Protein AF-A0A6G2PT06-F1 (afdb_monomer_lite)

Secondary structure (DSSP, 8-state):
--------PPPPPPPPP-----PPPPPP------SS-HHHHHHHHHHHHHHHHHHHHHHHH--SHHHHHHHHHHHHHHHHHHHHHHHHHHHHHHHHHHHHHHHHHHHHHHHHHHHHHHHHHHHHHHT-

pLDDT: mean 77.67, std 9.95, range [53.25, 91.94]

Structure (mmCIF, N/CA/C/O backbone):
data_AF-A0A6G2PT06-F1
#
_entry.id   AF-A0A6G2PT06-F1
#
loop_
_atom_site.group_PDB
_atom_site.id
_atom_site.type_symbol
_atom_site.label_atom_id
_atom_site.label_alt_id
_atom_site.label_comp_id
_atom_site.label_asym_id
_atom_site.label_entity_id
_atom_site.label_seq_id
_atom_site.pdbx_PDB_ins_code
_atom_site.Cartn_x
_atom_site.Cartn_y
_atom_site.Cartn_z
_atom_site.occupancy
_atom_site.B_iso_or_equiv
_atom_site.auth_seq_id
_atom_site.auth_comp_id
_atom_site.auth_asym_id
_atom_site.auth_atom_id
_atom_site.pdbx_PDB_model_num
ATOM 1 N N . MET A 1 1 ? -35.942 10.783 60.008 1.00 63.81 1 MET A N 1
ATOM 2 C CA . MET A 1 1 ? -35.198 9.889 59.094 1.00 63.81 1 MET A CA 1
ATOM 3 C C . MET A 1 1 ? -36.110 8.717 58.766 1.00 63.81 1 MET A C 1
ATOM 5 O O . MET A 1 1 ? -36.396 7.935 59.658 1.00 63.81 1 MET A O 1
ATOM 9 N N . SER A 1 2 ? -36.652 8.672 57.550 1.00 80.81 2 SER A N 1
ATOM 10 C CA . SER A 1 2 ? -37.582 7.630 57.086 1.00 80.81 2 SER A CA 1
ATOM 11 C C . SER A 1 2 ? -36.820 6.661 56.187 1.00 80.81 2 SER A C 1
ATOM 13 O O . SER A 1 2 ? -36.132 7.116 55.275 1.00 80.81 2 SER A O 1
ATOM 15 N N . THR A 1 3 ? -36.922 5.355 56.428 1.00 87.56 3 THR A N 1
ATOM 16 C CA . THR A 1 3 ? -36.304 4.320 55.588 1.00 87.56 3 THR A CA 1
ATOM 17 C C . THR A 1 3 ? -37.373 3.581 54.789 1.00 87.56 3 THR A C 1
ATOM 19 O O . THR A 1 3 ? -38.458 3.296 55.289 1.00 87.56 3 THR A O 1
ATOM 22 N N . VAL A 1 4 ? -37.068 3.279 53.527 1.00 85.44 4 VAL A N 1
ATOM 23 C CA . VAL A 1 4 ? -37.933 2.494 52.637 1.00 85.44 4 VAL A CA 1
ATOM 24 C C . VAL A 1 4 ? -37.207 1.198 52.305 1.00 85.44 4 VAL A C 1
ATOM 26 O O . VAL A 1 4 ? -36.030 1.214 51.943 1.00 85.44 4 VAL A O 1
ATOM 29 N N . VAL A 1 5 ? -37.899 0.068 52.443 1.00 85.69 5 VAL A N 1
ATOM 30 C CA . VAL A 1 5 ? -37.344 -1.251 52.123 1.00 85.69 5 VAL A CA 1
ATOM 31 C C . VAL A 1 5 ? -37.330 -1.423 50.603 1.00 85.69 5 VAL A C 1
ATOM 33 O O . VAL A 1 5 ? -38.382 -1.504 49.974 1.00 85.69 5 VAL A O 1
ATOM 36 N N . ALA A 1 6 ? -36.137 -1.483 50.009 1.00 87.94 6 ALA A N 1
ATOM 37 C CA . ALA A 1 6 ? -35.951 -1.722 48.580 1.00 87.94 6 ALA A CA 1
ATOM 38 C C . ALA A 1 6 ? -35.506 -3.170 48.324 1.00 87.94 6 ALA A C 1
ATOM 40 O O . ALA A 1 6 ? -34.476 -3.616 48.833 1.00 87.94 6 ALA A O 1
ATOM 41 N N . LYS A 1 7 ? -36.263 -3.905 47.501 1.00 86.38 7 LYS A N 1
ATOM 42 C CA . LYS A 1 7 ? -35.870 -5.235 47.016 1.00 86.38 7 LYS A CA 1
ATOM 43 C C . LYS A 1 7 ? -34.943 -5.071 45.810 1.00 86.38 7 LYS A C 1
ATOM 45 O O . LYS A 1 7 ? -35.304 -4.418 44.835 1.00 86.38 7 LYS A O 1
ATOM 50 N N . ARG A 1 8 ? -33.744 -5.651 45.874 1.00 87.31 8 ARG A N 1
ATOM 51 C CA . ARG A 1 8 ? -32.730 -5.528 44.817 1.00 87.31 8 ARG A CA 1
ATOM 52 C C . ARG A 1 8 ? -32.982 -6.571 43.723 1.00 87.31 8 ARG A C 1
ATOM 54 O O . ARG A 1 8 ? -32.844 -7.764 43.977 1.00 87.31 8 ARG A O 1
ATOM 61 N N . SER A 1 9 ? -33.369 -6.124 42.532 1.00 87.50 9 SER A N 1
ATOM 62 C CA . SER A 1 9 ? -33.478 -6.989 41.349 1.00 87.50 9 SER A CA 1
ATOM 63 C C . SER A 1 9 ? -32.091 -7.366 40.801 1.00 87.50 9 SER A C 1
ATOM 65 O O . SER A 1 9 ? -31.121 -6.647 41.071 1.00 87.50 9 SER A O 1
ATOM 67 N N . PRO A 1 10 ? -31.975 -8.466 40.030 1.00 87.44 10 PRO A N 1
ATOM 68 C CA . PRO A 1 10 ? -30.742 -8.816 39.328 1.00 87.44 10 PRO A CA 1
ATOM 69 C C . PRO A 1 10 ? -30.262 -7.666 38.436 1.00 87.44 10 PRO A C 1
ATOM 71 O O . PRO A 1 10 ? -31.070 -6.959 37.832 1.00 87.44 10 PRO A O 1
ATOM 74 N N . ARG A 1 11 ? -28.943 -7.459 38.376 1.00 83.81 11 ARG A N 1
ATOM 75 C CA . ARG A 1 11 ? -28.333 -6.392 37.574 1.00 83.81 11 ARG A CA 1
ATOM 76 C C . ARG A 1 11 ? -28.409 -6.776 36.094 1.00 83.81 11 ARG A C 1
ATOM 78 O O . ARG A 1 11 ? -28.114 -7.917 35.758 1.00 83.81 11 ARG A O 1
ATOM 85 N N . ALA A 1 12 ? -28.805 -5.840 35.232 1.00 83.31 12 ALA A N 1
ATOM 86 C CA . ALA A 1 12 ? -28.786 -6.062 33.789 1.00 83.31 12 ALA A CA 1
ATOM 87 C C . ALA A 1 12 ? -27.345 -6.302 33.312 1.00 83.31 12 ALA A C 1
ATOM 89 O O . ALA A 1 12 ? -26.427 -5.597 33.748 1.00 83.31 12 ALA A O 1
ATOM 90 N N . GLU A 1 13 ? -27.154 -7.299 32.446 1.00 79.88 13 GLU A N 1
ATOM 91 C CA . GLU A 1 13 ? -25.843 -7.594 31.869 1.00 79.88 13 GLU A CA 1
ATOM 92 C C . GLU A 1 13 ? -25.386 -6.431 30.986 1.00 79.88 13 GLU A C 1
ATOM 94 O O . GLU A 1 13 ? -26.135 -5.940 30.140 1.00 79.88 13 GLU A O 1
ATOM 99 N N . GLY A 1 14 ? -24.166 -5.955 31.238 1.00 76.94 14 GLY A N 1
ATOM 100 C CA . GLY A 1 14 ? -23.554 -4.885 30.461 1.00 76.94 14 GLY A CA 1
ATOM 101 C C . GLY A 1 14 ? -22.976 -5.379 29.131 1.00 76.94 14 GLY A C 1
ATOM 102 O O . GLY A 1 14 ? -22.871 -6.586 28.904 1.00 76.94 14 GLY A O 1
ATOM 103 N N . PRO A 1 15 ? -22.569 -4.454 28.247 1.00 80.81 15 PRO A N 1
ATOM 104 C CA . PRO A 1 15 ? -21.892 -4.798 27.001 1.00 80.81 15 PRO A CA 1
ATOM 105 C C . PRO A 1 15 ? -20.609 -5.602 27.266 1.00 80.81 15 PRO A C 1
ATOM 107 O O . PRO A 1 15 ? -19.846 -5.275 28.175 1.00 80.81 15 PRO A O 1
ATOM 110 N N . GLN A 1 16 ? -20.350 -6.633 26.458 1.00 77.31 16 GLN A N 1
ATOM 111 C CA . GLN A 1 16 ? -19.128 -7.434 26.572 1.00 77.31 16 GLN A CA 1
ATOM 112 C C . GLN A 1 16 ? -17.903 -6.612 26.152 1.00 77.31 16 GLN A C 1
ATOM 114 O O . GLN A 1 16 ? -17.931 -5.911 25.136 1.00 77.31 16 GLN 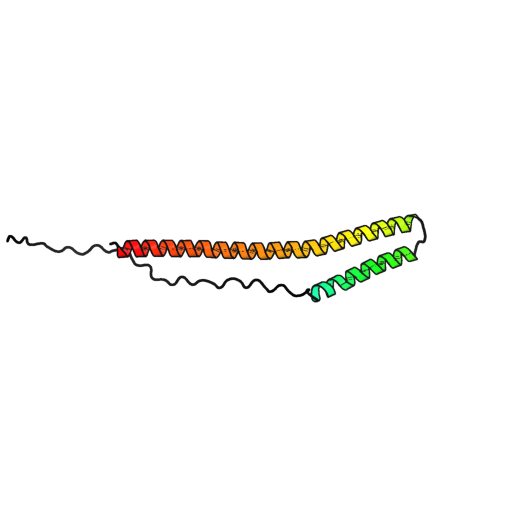A O 1
ATOM 119 N N . LEU A 1 17 ? -16.821 -6.706 26.929 1.00 75.00 17 LEU A N 1
ATOM 120 C CA . LEU A 1 17 ? -15.567 -6.031 26.617 1.00 75.00 17 LEU A CA 1
ATOM 121 C C . LEU A 1 17 ? -14.858 -6.795 25.486 1.00 75.00 17 LEU A C 1
ATOM 123 O O . LEU A 1 17 ? -14.672 -8.006 25.610 1.00 75.00 17 LEU A O 1
ATOM 127 N N . PRO A 1 18 ? -14.458 -6.139 24.382 1.00 74.06 18 PRO A N 1
ATOM 128 C CA . PRO A 1 18 ? -13.710 -6.823 23.340 1.00 74.06 18 PRO A CA 1
ATOM 129 C C . PRO A 1 18 ? -12.310 -7.160 23.863 1.00 74.06 18 PRO A C 1
ATOM 131 O O . PRO A 1 18 ? -11.479 -6.274 24.081 1.00 74.06 18 PRO A O 1
ATOM 134 N N . GLU A 1 19 ? -12.057 -8.451 24.052 1.00 65.75 19 GLU A N 1
ATOM 135 C CA . GLU A 1 19 ? -10.746 -9.003 24.378 1.00 65.75 19 GLU A CA 1
ATOM 136 C C . GLU A 1 19 ? -10.108 -9.546 23.095 1.00 65.75 19 GLU A C 1
ATOM 138 O O . GLU A 1 19 ? -10.598 -10.489 22.476 1.00 65.75 19 GLU A O 1
ATOM 143 N N . GLY A 1 20 ? -9.033 -8.906 22.639 1.00 68.88 20 GLY A N 1
ATOM 144 C CA . GLY A 1 20 ? -8.329 -9.320 21.430 1.00 68.88 20 GLY A CA 1
ATOM 145 C C . GLY A 1 20 ? -7.142 -8.419 21.124 1.00 68.88 20 GLY A C 1
ATOM 146 O O . GLY A 1 20 ? -7.237 -7.194 21.203 1.00 68.88 20 GLY A O 1
ATOM 147 N N . GLN A 1 21 ? -6.010 -9.024 20.769 1.00 69.06 21 GLN A N 1
ATOM 148 C CA . GLN A 1 21 ? -4.828 -8.288 20.331 1.00 69.06 21 GLN A CA 1
ATOM 149 C C . GLN A 1 21 ? -4.938 -8.013 18.829 1.00 69.06 21 GLN A C 1
ATOM 151 O O . GLN A 1 21 ? -5.150 -8.921 18.025 1.00 69.06 21 GLN A O 1
ATOM 156 N N . VAL A 1 22 ? -4.807 -6.747 18.429 1.00 68.50 22 VAL A N 1
ATOM 157 C CA . VAL A 1 22 ? -4.739 -6.387 17.009 1.00 68.50 22 VAL A CA 1
ATOM 158 C C . VAL A 1 22 ? -3.291 -6.533 16.558 1.00 68.50 22 VAL A C 1
ATOM 160 O O . VAL A 1 22 ? -2.520 -5.579 16.615 1.00 68.50 22 VAL A O 1
ATOM 163 N N . GLU A 1 23 ? -2.922 -7.725 16.096 1.00 73.56 23 GLU A N 1
ATOM 164 C CA . GLU A 1 23 ? -1.607 -7.939 15.492 1.00 73.56 23 GLU A CA 1
ATOM 165 C C . GLU A 1 23 ? -1.480 -7.109 14.208 1.00 73.56 23 GLU A C 1
ATOM 167 O O . GLU A 1 23 ? -2.353 -7.141 13.322 1.00 73.56 23 GLU A O 1
ATOM 172 N N . LEU A 1 24 ? -0.406 -6.323 14.133 1.00 75.31 24 LEU A N 1
ATOM 173 C CA . LEU A 1 24 ? -0.055 -5.529 12.967 1.00 75.31 24 LEU A CA 1
ATOM 174 C C . LEU A 1 24 ? 1.048 -6.264 12.211 1.00 75.31 24 LEU A C 1
ATOM 176 O O . LEU A 1 24 ? 2.074 -6.611 12.783 1.00 75.31 24 LEU A O 1
ATOM 180 N N . ALA A 1 25 ? 0.820 -6.487 10.919 1.00 74.75 25 ALA A N 1
ATOM 181 C CA . ALA A 1 25 ? 1.836 -7.094 10.075 1.00 74.75 25 ALA A CA 1
ATOM 182 C C . ALA A 1 25 ? 2.895 -6.034 9.773 1.00 74.75 25 ALA A C 1
ATOM 184 O O . ALA A 1 25 ? 2.542 -4.873 9.532 1.00 74.75 25 ALA A O 1
ATOM 185 N N . GLU A 1 26 ? 4.164 -6.431 9.786 1.00 71.81 26 GLU A N 1
ATOM 186 C CA . GLU A 1 26 ? 5.260 -5.537 9.434 1.00 71.81 26 GLU A CA 1
ATOM 187 C C . GLU A 1 26 ? 5.078 -4.996 8.007 1.00 71.81 26 GLU A C 1
ATOM 189 O O . GLU A 1 26 ? 4.564 -5.699 7.125 1.00 71.81 26 GLU A O 1
ATOM 194 N N . PRO A 1 27 ? 5.453 -3.729 7.762 1.00 71.56 27 PRO A N 1
ATOM 195 C CA . PRO A 1 27 ? 5.397 -3.167 6.427 1.00 71.56 27 PRO A CA 1
ATOM 196 C C . PRO A 1 27 ? 6.252 -4.009 5.476 1.00 71.56 27 PRO A C 1
ATOM 198 O O . PRO A 1 27 ? 7.374 -4.370 5.832 1.00 71.56 27 PRO A O 1
ATOM 201 N N . PRO A 1 28 ? 5.767 -4.297 4.256 1.00 65.88 28 PRO A N 1
ATOM 202 C CA . PRO A 1 28 ? 6.583 -4.972 3.264 1.00 65.88 28 PRO A CA 1
ATOM 203 C C . PRO A 1 28 ? 7.845 -4.140 3.032 1.00 65.88 28 PRO A C 1
ATOM 205 O O . PRO A 1 28 ? 7.766 -2.953 2.693 1.00 65.88 28 PRO A O 1
ATOM 208 N N . VAL A 1 29 ? 9.006 -4.758 3.251 1.00 63.12 29 VAL A N 1
ATOM 209 C CA . VAL A 1 29 ? 10.298 -4.135 2.981 1.00 63.12 29 VAL A CA 1
ATOM 210 C C . VAL A 1 29 ? 10.338 -3.887 1.480 1.00 63.12 29 VAL A C 1
ATOM 212 O O . VAL A 1 29 ? 10.376 -4.826 0.685 1.00 63.12 29 VAL A O 1
ATOM 215 N N . LEU A 1 30 ? 10.245 -2.619 1.074 1.00 58.31 30 LEU A N 1
ATOM 216 C CA . LEU A 1 30 ? 10.461 -2.240 -0.317 1.00 58.31 30 LEU A CA 1
ATOM 217 C C . LEU A 1 30 ? 11.868 -2.723 -0.656 1.00 58.31 30 LEU A C 1
ATOM 219 O O . LEU A 1 30 ? 12.823 -2.195 -0.089 1.00 58.31 30 LEU A O 1
ATOM 223 N N . GLY A 1 31 ? 11.979 -3.745 -1.512 1.00 55.97 31 GLY A N 1
ATOM 224 C CA . GLY A 1 31 ? 13.275 -4.284 -1.908 1.00 55.97 31 GLY A CA 1
ATOM 225 C C . GLY A 1 31 ? 14.201 -3.130 -2.273 1.00 55.97 31 GLY A C 1
ATOM 226 O O . GLY A 1 31 ? 13.793 -2.243 -3.038 1.00 55.97 31 GLY A O 1
ATOM 227 N N . GLU A 1 32 ? 15.391 -3.108 -1.663 1.00 55.47 32 GLU A N 1
ATOM 228 C CA . GLU A 1 32 ? 16.402 -2.078 -1.893 1.00 55.47 32 GLU A CA 1
ATOM 229 C C . GLU A 1 32 ? 16.530 -1.808 -3.395 1.00 55.47 32 GLU A C 1
ATOM 231 O O . GLU A 1 32 ? 16.306 -2.712 -4.216 1.00 55.47 32 GLU A O 1
ATOM 236 N N . PRO A 1 33 ? 16.826 -0.561 -3.805 1.00 54.66 33 PRO A N 1
ATOM 237 C CA . PRO A 1 33 ? 17.073 -0.281 -5.204 1.00 54.66 33 PRO A CA 1
ATOM 238 C C . PRO A 1 33 ? 18.225 -1.179 -5.649 1.00 54.66 33 PRO A C 1
ATOM 240 O O . PRO A 1 33 ? 19.371 -0.872 -5.353 1.00 54.66 33 PRO A O 1
ATOM 243 N N . ALA A 1 34 ? 17.896 -2.302 -6.307 1.00 53.25 34 ALA A N 1
ATOM 244 C CA . ALA A 1 34 ? 18.886 -3.185 -6.899 1.00 53.25 34 ALA A CA 1
ATOM 245 C C . ALA A 1 34 ? 19.865 -2.303 -7.671 1.00 53.25 34 ALA A C 1
ATOM 247 O O . ALA A 1 34 ? 19.479 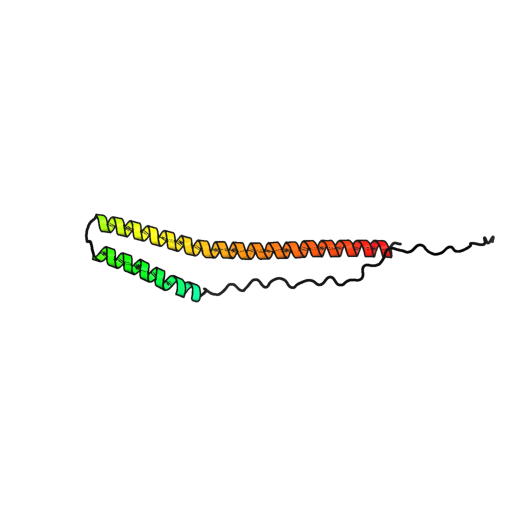-1.644 -8.647 1.00 53.25 34 ALA A O 1
ATOM 248 N N . SER A 1 35 ? 21.083 -2.216 -7.136 1.00 54.56 35 SER A N 1
ATOM 249 C CA . SER A 1 35 ? 22.233 -1.627 -7.795 1.00 54.56 35 SER A CA 1
ATOM 250 C C . SER A 1 35 ? 22.281 -2.231 -9.188 1.00 54.56 35 SER A C 1
ATOM 252 O O . SER A 1 35 ? 22.038 -3.428 -9.323 1.00 54.56 35 SER A O 1
ATOM 254 N N . ALA A 1 36 ? 22.460 -1.368 -10.197 1.00 57.59 36 ALA A N 1
ATOM 255 C CA . ALA A 1 36 ? 22.414 -1.670 -11.629 1.00 57.59 36 ALA A CA 1
ATOM 256 C C . ALA A 1 36 ? 22.451 -3.178 -11.911 1.00 57.59 36 ALA A C 1
ATOM 258 O O . ALA A 1 36 ? 23.503 -3.802 -11.800 1.00 57.59 36 ALA A O 1
ATOM 259 N N . ASP A 1 37 ? 21.268 -3.743 -12.164 1.00 63.72 37 ASP A N 1
ATOM 260 C CA . ASP A 1 37 ? 21.017 -5.180 -12.155 1.00 63.72 37 ASP A CA 1
ATOM 261 C C . ASP A 1 37 ? 21.915 -5.831 -13.217 1.00 63.72 37 ASP A C 1
ATOM 263 O O . ASP A 1 37 ? 21.611 -5.795 -14.412 1.00 63.72 37 ASP A O 1
ATOM 267 N N . PHE A 1 38 ? 23.087 -6.325 -12.804 1.00 62.25 38 PHE A N 1
ATOM 268 C CA . PHE A 1 38 ? 24.153 -6.786 -13.705 1.00 62.25 38 PHE A CA 1
ATOM 26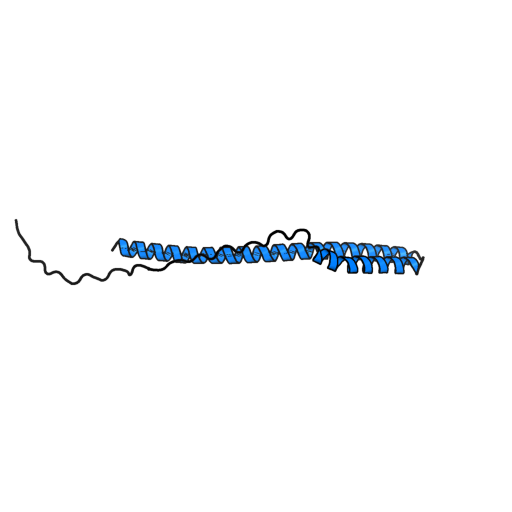9 C C . PHE A 1 38 ? 23.633 -7.905 -14.619 1.00 62.25 38 PHE A C 1
ATOM 271 O O . PHE A 1 38 ? 24.043 -8.012 -15.773 1.00 62.25 38 PHE A O 1
ATOM 278 N N . GLY A 1 39 ? 22.651 -8.678 -14.134 1.00 66.50 39 GLY A N 1
ATOM 279 C CA . GLY A 1 39 ? 21.917 -9.680 -14.904 1.00 66.50 39 GLY A CA 1
ATOM 280 C C . GLY A 1 39 ? 21.071 -9.087 -16.035 1.00 66.50 39 GLY A C 1
ATOM 281 O O . GLY A 1 39 ? 21.031 -9.648 -17.127 1.00 66.50 39 GLY A O 1
ATOM 282 N N . SER A 1 40 ? 20.462 -7.916 -15.831 1.00 66.06 40 SER A N 1
ATOM 283 C CA . SER A 1 40 ? 19.777 -7.196 -16.911 1.00 66.06 40 SER A CA 1
ATOM 284 C C . SER A 1 40 ? 20.771 -6.693 -17.963 1.00 66.06 40 SER A C 1
ATOM 286 O O . SER A 1 40 ? 20.524 -6.857 -19.156 1.00 66.06 40 SER A O 1
ATOM 288 N N . ALA A 1 41 ? 21.941 -6.191 -17.551 1.00 68.31 41 ALA A N 1
ATOM 289 C CA . ALA A 1 41 ? 23.003 -5.796 -18.478 1.00 68.31 41 ALA A CA 1
ATOM 290 C C . ALA A 1 41 ? 23.518 -6.992 -19.300 1.00 68.31 41 ALA A C 1
ATOM 292 O O . ALA A 1 41 ? 23.664 -6.879 -20.515 1.00 68.31 41 ALA A O 1
ATOM 293 N N . LEU A 1 42 ? 23.707 -8.153 -18.665 1.00 74.81 42 LEU A N 1
ATOM 294 C CA . LEU A 1 42 ? 24.079 -9.418 -19.312 1.00 74.81 42 LEU A CA 1
ATOM 295 C C . LEU A 1 42 ? 23.011 -9.950 -20.276 1.00 74.81 42 LEU A C 1
ATOM 297 O O . LEU A 1 42 ? 23.362 -10.561 -21.279 1.00 74.81 42 LEU A O 1
ATOM 301 N N . MET A 1 43 ? 21.725 -9.709 -20.010 1.00 70.38 43 MET A N 1
ATOM 302 C CA . MET A 1 43 ? 20.635 -10.108 -20.907 1.00 70.38 43 MET A CA 1
ATOM 303 C C . MET A 1 43 ? 20.524 -9.188 -22.132 1.00 70.38 43 MET A C 1
ATOM 305 O O . MET A 1 43 ? 20.215 -9.652 -23.229 1.00 70.38 43 MET A O 1
ATOM 309 N N . TYR A 1 44 ? 20.801 -7.891 -21.968 1.00 69.62 44 TYR A N 1
ATOM 310 C CA . TYR A 1 44 ? 20.762 -6.922 -23.068 1.00 69.62 44 TYR A CA 1
ATOM 311 C C . TYR A 1 44 ? 22.054 -6.890 -23.902 1.00 69.62 44 TYR A C 1
ATOM 313 O O . TYR A 1 44 ? 21.993 -6.526 -25.078 1.00 69.62 44 TYR A O 1
ATOM 321 N N . LEU A 1 45 ? 23.203 -7.313 -23.353 1.00 80.12 45 LEU A N 1
ATOM 322 C CA . LEU A 1 45 ? 24.500 -7.311 -24.050 1.00 80.12 45 LEU A CA 1
ATOM 323 C C . LEU A 1 45 ? 24.468 -8.073 -25.393 1.00 80.12 45 LEU A C 1
ATOM 325 O O . LEU A 1 45 ? 24.862 -7.495 -26.405 1.00 80.12 45 LEU A O 1
ATOM 329 N N . PRO A 1 46 ? 23.964 -9.324 -25.468 1.00 74.62 46 PRO A N 1
ATOM 330 C CA . PRO A 1 46 ? 23.938 -10.091 -26.711 1.00 74.62 46 PRO A CA 1
ATOM 331 C C . PRO A 1 46 ? 22.962 -9.513 -27.738 1.00 74.62 46 PRO A C 1
ATOM 333 O O . PRO A 1 46 ? 23.235 -9.572 -28.932 1.00 74.62 46 PRO A O 1
ATOM 336 N N . MET A 1 47 ? 21.848 -8.917 -27.296 1.00 77.81 47 MET A N 1
ATOM 337 C CA . MET A 1 47 ? 20.910 -8.240 -28.198 1.00 77.81 47 MET A CA 1
ATOM 338 C C . MET A 1 47 ? 21.511 -6.955 -28.781 1.00 77.81 47 MET A C 1
ATOM 340 O O . MET A 1 47 ? 21.366 -6.690 -29.976 1.00 77.81 47 MET A O 1
ATOM 344 N N . ALA A 1 48 ? 22.237 -6.183 -27.970 1.00 72.81 48 ALA A N 1
ATOM 345 C CA . ALA A 1 48 ? 22.956 -5.002 -28.438 1.00 72.81 48 ALA A CA 1
ATOM 346 C C . ALA A 1 48 ? 24.079 -5.382 -29.421 1.00 72.81 48 ALA A C 1
ATOM 348 O O . ALA A 1 48 ? 24.203 -4.778 -30.484 1.00 72.81 48 ALA A O 1
ATOM 349 N N . LEU A 1 49 ? 24.840 -6.439 -29.121 1.00 79.19 49 LEU A N 1
ATOM 350 C CA . LEU A 1 49 ? 25.898 -6.947 -29.998 1.00 79.19 49 LEU A CA 1
ATOM 351 C C . LEU A 1 49 ? 25.345 -7.552 -31.297 1.00 79.19 49 LEU A C 1
ATOM 353 O O . LEU A 1 49 ? 25.862 -7.260 -32.371 1.00 79.19 49 LEU A O 1
ATOM 357 N N . GLY A 1 50 ? 24.278 -8.352 -31.223 1.00 76.56 50 GLY A N 1
ATOM 358 C CA . GLY A 1 50 ? 23.646 -8.980 -32.386 1.00 76.56 50 GLY A CA 1
ATOM 359 C C . GLY A 1 50 ? 23.003 -7.967 -33.332 1.00 76.56 50 GLY A C 1
ATOM 360 O O . GLY A 1 50 ? 23.148 -8.077 -34.548 1.00 76.56 50 GLY A O 1
ATOM 361 N N . SER A 1 51 ? 22.358 -6.935 -32.785 1.00 69.06 51 SER A N 1
ATOM 362 C CA . SER A 1 51 ? 21.765 -5.856 -33.581 1.00 69.06 51 SER A CA 1
ATOM 363 C C . SER A 1 51 ? 22.835 -4.950 -34.219 1.00 69.06 51 SER A C 1
ATOM 365 O O . SER A 1 51 ? 22.742 -4.627 -35.406 1.00 69.06 51 SER A O 1
ATOM 367 N N . GLY A 1 52 ? 23.930 -4.657 -33.503 1.00 72.88 52 GLY A N 1
ATOM 368 C CA . GLY A 1 52 ? 25.106 -3.977 -34.058 1.00 72.88 52 GLY A CA 1
ATOM 369 C C . GLY A 1 52 ? 25.810 -4.773 -35.166 1.00 72.88 52 GLY A C 1
ATOM 370 O O . GLY A 1 52 ? 26.158 -4.213 -36.208 1.00 72.88 52 GLY A O 1
ATOM 371 N N . ALA A 1 53 ? 25.964 -6.089 -34.990 1.00 72.25 53 ALA A N 1
ATOM 372 C CA . ALA A 1 53 ? 26.567 -6.975 -35.986 1.00 72.25 53 ALA A CA 1
ATOM 373 C C . ALA A 1 53 ? 25.739 -7.054 -37.280 1.00 72.25 53 ALA A C 1
ATOM 375 O O . ALA A 1 53 ? 26.304 -7.074 -38.374 1.00 72.25 53 ALA A O 1
ATOM 376 N N . MET A 1 54 ? 24.405 -7.034 -37.176 1.00 71.00 54 MET A N 1
ATOM 377 C CA . MET A 1 54 ? 23.517 -7.044 -38.341 1.00 71.00 54 MET A CA 1
ATOM 378 C C . MET A 1 54 ? 23.635 -5.763 -39.173 1.00 71.00 54 MET A C 1
ATOM 380 O O . MET A 1 54 ? 23.667 -5.840 -40.400 1.00 71.00 54 MET A O 1
ATOM 384 N N . VAL A 1 55 ? 23.784 -4.600 -38.530 1.00 68.75 55 VAL A N 1
ATOM 385 C CA . VAL A 1 55 ? 24.032 -3.326 -39.230 1.00 68.75 55 VAL A CA 1
ATOM 386 C C . VAL A 1 55 ? 25.392 -3.310 -39.921 1.00 68.75 55 VAL A C 1
ATOM 388 O O . VAL A 1 55 ? 25.481 -2.886 -41.074 1.00 68.75 55 VAL A O 1
ATOM 391 N N . LEU A 1 56 ? 26.437 -3.819 -39.264 1.00 71.06 56 LEU A N 1
ATOM 392 C CA . LEU A 1 56 ? 27.766 -3.966 -39.866 1.00 71.06 56 LEU A CA 1
ATOM 393 C C . LEU A 1 56 ? 27.743 -4.902 -41.083 1.00 71.06 56 LEU A C 1
ATOM 395 O O . LEU A 1 56 ? 28.292 -4.555 -42.129 1.00 71.06 56 LEU A O 1
ATOM 399 N N . MET A 1 57 ? 27.051 -6.041 -40.990 1.00 71.50 57 MET A N 1
ATOM 400 C CA . MET A 1 57 ? 26.893 -6.969 -42.115 1.00 71.50 57 MET A CA 1
ATOM 401 C C . MET A 1 57 ? 26.119 -6.358 -43.289 1.00 71.50 57 MET A C 1
ATOM 403 O O . MET A 1 57 ? 26.518 -6.542 -44.439 1.00 71.50 57 MET A O 1
ATOM 407 N N . PHE A 1 58 ? 25.034 -5.625 -43.023 1.00 63.09 58 PHE A N 1
ATOM 408 C CA . PHE A 1 58 ? 24.226 -5.004 -44.079 1.00 63.09 58 PHE A CA 1
ATOM 409 C C . PHE A 1 58 ? 24.948 -3.832 -44.756 1.00 63.09 58 PHE A C 1
ATOM 411 O O . PHE A 1 58 ? 24.838 -3.661 -45.968 1.00 63.09 58 PHE A O 1
ATOM 418 N N . SER A 1 59 ? 25.734 -3.072 -43.989 1.00 62.09 59 SER A N 1
ATOM 419 C CA . SER A 1 59 ? 26.589 -1.989 -44.487 1.00 62.09 59 SER A CA 1
ATOM 420 C C . SER A 1 59 ? 27.719 -2.509 -45.385 1.00 62.09 59 SER A C 1
ATOM 422 O O . SER A 1 59 ? 28.029 -1.916 -46.414 1.00 62.09 59 SER A O 1
ATOM 424 N N . MET A 1 60 ? 28.303 -3.664 -45.044 1.00 62.44 60 MET A N 1
ATOM 425 C CA . MET A 1 60 ? 29.434 -4.240 -45.778 1.00 62.44 60 MET A CA 1
ATOM 426 C C . MET A 1 60 ? 29.020 -5.004 -47.052 1.00 62.44 60 MET A C 1
ATOM 428 O O . MET A 1 60 ? 29.850 -5.223 -47.931 1.00 62.44 60 MET A O 1
ATOM 432 N N . ARG A 1 61 ? 27.749 -5.415 -47.182 1.00 60.44 61 ARG A N 1
ATOM 433 C CA . ARG A 1 61 ? 27.268 -6.238 -48.310 1.00 60.44 61 ARG A CA 1
ATOM 434 C C . ARG A 1 61 ? 26.740 -5.437 -49.508 1.00 60.44 61 ARG A C 1
ATOM 436 O O . ARG A 1 61 ? 26.675 -5.998 -50.599 1.00 60.44 61 ARG A O 1
ATOM 443 N N . SER A 1 62 ? 26.368 -4.167 -49.346 1.00 59.41 62 SER A N 1
ATOM 444 C CA . SER A 1 62 ? 25.786 -3.368 -50.435 1.00 59.41 62 SER A CA 1
ATOM 445 C C . SER A 1 62 ? 26.174 -1.890 -50.317 1.00 59.41 62 SER A C 1
ATOM 447 O O . SER A 1 62 ? 25.633 -1.149 -49.508 1.00 59.41 62 SER A O 1
ATOM 449 N N . ALA A 1 63 ? 27.117 -1.432 -51.139 1.00 60.28 63 ALA A N 1
ATOM 450 C CA . ALA A 1 63 ? 27.588 -0.043 -51.156 1.00 60.28 63 ALA A CA 1
ATOM 451 C C . ALA A 1 63 ? 26.739 0.842 -52.098 1.00 60.28 63 ALA A C 1
ATOM 453 O O . ALA A 1 63 ? 27.255 1.432 -53.044 1.00 60.28 63 ALA A O 1
ATOM 454 N N . GLY A 1 64 ? 25.419 0.893 -51.881 1.00 70.25 64 GLY A N 1
ATOM 455 C CA . GLY A 1 64 ? 24.483 1.700 -52.680 1.00 70.25 64 GLY A CA 1
ATOM 456 C C . GLY A 1 64 ? 23.834 2.845 -51.883 1.00 70.25 64 GLY A C 1
ATOM 457 O O . GLY A 1 6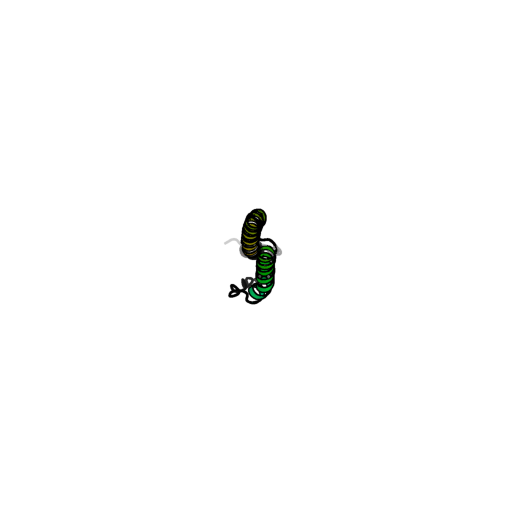4 ? 23.656 2.703 -50.671 1.00 70.25 64 GLY A O 1
ATOM 458 N N . PRO A 1 65 ? 23.391 3.950 -52.523 1.00 73.50 65 PRO A N 1
ATOM 459 C CA . PRO A 1 65 ? 22.663 5.047 -51.860 1.00 73.50 65 PRO A CA 1
ATOM 460 C C . PRO A 1 65 ? 21.436 4.568 -51.066 1.00 73.50 65 PRO A C 1
ATOM 462 O O . PRO A 1 65 ? 21.137 5.065 -49.981 1.00 73.50 65 PRO A O 1
ATOM 465 N N . THR A 1 66 ? 20.767 3.531 -51.570 1.00 74.38 66 THR A N 1
ATOM 466 C CA . THR A 1 66 ? 19.644 2.851 -50.912 1.00 74.38 66 THR A CA 1
ATOM 467 C C . THR A 1 66 ? 20.052 2.142 -49.620 1.00 74.38 66 THR A C 1
ATOM 469 O O . THR A 1 66 ? 19.272 2.093 -48.672 1.00 74.38 66 THR A O 1
ATOM 472 N N . THR A 1 67 ? 21.283 1.632 -49.534 1.00 74.62 67 THR A N 1
ATOM 473 C CA . THR A 1 67 ? 21.782 0.937 -48.338 1.00 74.62 67 THR A CA 1
ATOM 474 C C . THR A 1 67 ? 22.120 1.911 -47.214 1.00 74.62 67 THR A C 1
ATOM 476 O O . THR A 1 67 ? 21.846 1.602 -46.058 1.00 74.62 67 THR A O 1
ATOM 479 N N . TYR A 1 68 ? 22.607 3.116 -47.529 1.00 78.19 68 TYR A N 1
ATOM 480 C CA . TYR A 1 68 ? 22.792 4.185 -46.537 1.00 78.19 68 TYR A CA 1
ATOM 481 C C . TYR A 1 68 ? 21.467 4.662 -45.931 1.00 78.19 68 TYR A C 1
ATOM 483 O O . TYR A 1 68 ? 21.367 4.899 -44.730 1.00 78.19 68 TYR A O 1
ATOM 491 N N . MET A 1 69 ? 20.423 4.761 -46.752 1.00 81.69 69 MET A N 1
ATOM 492 C CA . MET A 1 69 ? 19.093 5.156 -46.291 1.00 81.69 69 MET A CA 1
ATOM 493 C C . MET A 1 69 ? 18.458 4.066 -45.411 1.00 81.69 69 MET A C 1
ATOM 495 O O . MET A 1 69 ? 17.874 4.358 -44.366 1.00 81.69 69 MET A O 1
ATOM 499 N N . MET A 1 70 ? 18.640 2.794 -45.784 1.00 77.75 70 MET A N 1
ATOM 500 C CA . MET A 1 70 ? 18.124 1.653 -45.028 1.00 77.75 70 MET A CA 1
ATOM 501 C C . MET A 1 70 ? 18.885 1.420 -43.714 1.00 77.75 70 MET A C 1
ATOM 503 O O . MET A 1 70 ? 18.264 1.114 -42.698 1.00 77.75 70 MET A O 1
ATOM 507 N N . SER A 1 71 ? 20.207 1.627 -43.696 1.00 74.50 71 SER A N 1
ATOM 508 C CA . SER A 1 71 ? 21.015 1.553 -42.473 1.00 74.50 71 SER A CA 1
ATOM 509 C C . SER A 1 71 ? 20.724 2.714 -41.519 1.00 74.50 71 SER A C 1
ATOM 511 O O . SER A 1 71 ? 20.641 2.493 -40.312 1.00 74.50 71 SER A O 1
ATOM 513 N N . GLY A 1 72 ? 20.456 3.917 -42.043 1.00 83.06 72 GLY A N 1
ATOM 514 C CA . GLY A 1 72 ? 19.968 5.052 -41.257 1.00 83.06 72 GLY A CA 1
ATOM 515 C C . GLY A 1 72 ? 18.621 4.762 -40.588 1.00 83.06 72 GLY A C 1
ATOM 516 O O . GLY A 1 72 ? 18.474 4.949 -39.380 1.00 83.06 72 GLY A O 1
ATOM 517 N N . MET A 1 73 ? 17.655 4.224 -41.341 1.00 85.62 73 MET A N 1
ATOM 518 C CA . MET A 1 73 ? 16.339 3.860 -40.802 1.00 85.62 73 MET A CA 1
ATOM 519 C C . MET A 1 73 ? 16.428 2.727 -39.769 1.00 85.62 73 MET A C 1
ATOM 521 O O . MET A 1 73 ? 15.796 2.806 -38.715 1.00 85.62 73 MET A O 1
ATOM 525 N N . MET A 1 74 ? 17.256 1.709 -40.027 1.00 81.75 74 MET A N 1
ATOM 526 C CA . MET A 1 74 ? 17.523 0.626 -39.075 1.00 81.75 74 MET A CA 1
ATOM 527 C C . MET A 1 74 ? 18.171 1.158 -37.788 1.00 81.75 74 MET A C 1
ATOM 529 O O . MET A 1 74 ? 17.750 0.790 -36.694 1.00 81.75 74 MET A O 1
ATOM 533 N N . GLY A 1 75 ? 19.147 2.065 -37.894 1.00 82.69 75 GLY A N 1
ATOM 534 C CA . GLY A 1 75 ? 19.788 2.698 -36.740 1.00 82.69 75 GLY A CA 1
ATOM 535 C C . GLY A 1 75 ? 18.790 3.458 -35.864 1.00 82.69 75 GLY A C 1
ATOM 536 O O . GLY A 1 75 ? 18.755 3.258 -34.650 1.00 82.69 75 GLY A O 1
ATOM 537 N N . VAL A 1 76 ? 17.915 4.260 -36.478 1.00 88.19 76 VAL A N 1
ATOM 538 C CA . VAL A 1 76 ? 16.843 4.974 -35.763 1.00 88.19 76 VAL A CA 1
ATOM 539 C C . VAL A 1 76 ? 15.870 3.993 -35.099 1.00 88.19 76 VAL A C 1
ATOM 541 O O . VAL A 1 76 ? 15.522 4.172 -33.930 1.00 88.19 76 VAL A O 1
ATOM 544 N N . ALA A 1 77 ? 15.473 2.924 -35.796 1.00 83.75 77 ALA A N 1
ATOM 545 C CA . ALA A 1 77 ? 14.582 1.902 -35.252 1.00 83.75 77 ALA A CA 1
ATOM 546 C C . ALA A 1 77 ? 15.196 1.198 -34.029 1.00 83.75 77 ALA A C 1
ATOM 548 O O . ALA A 1 77 ? 14.542 1.097 -32.989 1.00 83.75 77 ALA A O 1
ATOM 549 N N . MET A 1 78 ? 16.467 0.795 -34.096 1.00 80.88 78 MET A N 1
ATOM 550 C CA . MET A 1 78 ? 17.160 0.160 -32.971 1.00 80.88 78 MET A CA 1
ATOM 551 C C . MET A 1 78 ? 17.295 1.094 -31.765 1.00 80.88 78 MET A C 1
ATOM 553 O O . MET A 1 78 ? 17.038 0.675 -30.633 1.00 80.88 78 MET A O 1
ATOM 557 N N . VAL A 1 79 ? 17.634 2.369 -31.987 1.00 85.75 79 VAL A N 1
ATOM 558 C CA . VAL A 1 79 ? 17.708 3.373 -30.913 1.00 85.75 79 VAL A CA 1
ATOM 559 C C . VAL A 1 79 ? 16.335 3.560 -30.265 1.00 85.75 79 VAL A C 1
ATOM 561 O O . VAL A 1 79 ? 16.220 3.513 -29.039 1.00 85.75 79 VAL A O 1
ATOM 564 N N . SER A 1 80 ? 15.277 3.684 -31.073 1.00 85.50 80 SER A N 1
ATOM 565 C CA . SER A 1 80 ? 13.906 3.837 -30.574 1.00 85.50 80 SER A CA 1
ATOM 566 C C . SER A 1 80 ? 13.443 2.630 -29.746 1.00 85.50 80 SER A C 1
ATOM 568 O O . SER A 1 80 ? 12.859 2.794 -28.670 1.00 85.50 80 SER A O 1
ATOM 570 N N . MET A 1 81 ? 13.768 1.412 -30.187 1.00 83.81 81 MET A N 1
ATOM 571 C CA . MET A 1 81 ? 13.420 0.174 -29.493 1.00 83.81 81 MET A CA 1
ATOM 572 C C . MET A 1 81 ? 14.187 0.038 -28.175 1.00 83.81 81 MET A C 1
ATOM 574 O O . MET A 1 81 ? 13.588 -0.303 -27.155 1.00 83.81 81 MET A O 1
ATOM 578 N N . THR A 1 82 ? 15.478 0.382 -28.170 1.00 80.25 82 THR A N 1
ATOM 579 C CA . THR A 1 82 ? 16.331 0.343 -26.971 1.00 80.25 82 THR A CA 1
ATOM 580 C C . THR A 1 82 ? 15.830 1.321 -25.906 1.00 80.25 82 THR A C 1
ATOM 582 O O . THR A 1 82 ? 15.627 0.937 -24.753 1.00 80.25 82 THR A O 1
ATOM 585 N N . LEU A 1 83 ? 15.526 2.564 -26.296 1.00 81.88 83 LEU A N 1
ATOM 586 C CA . LEU A 1 83 ? 14.922 3.564 -25.405 1.00 81.88 83 LEU A CA 1
ATOM 587 C C . LEU A 1 83 ? 13.576 3.085 -24.841 1.00 81.88 83 LEU A C 1
ATOM 589 O O . LEU A 1 83 ? 13.305 3.235 -23.647 1.00 81.88 83 LEU A O 1
ATOM 593 N N . THR A 1 84 ? 12.746 2.464 -25.682 1.00 82.50 84 THR A N 1
ATOM 594 C CA . THR A 1 84 ? 11.426 1.959 -25.281 1.00 82.50 84 THR A CA 1
ATOM 595 C C . THR A 1 84 ? 11.531 0.795 -24.293 1.00 82.50 84 THR A C 1
ATOM 597 O O . THR A 1 84 ? 10.796 0.767 -23.304 1.00 82.50 84 THR A O 1
ATOM 600 N N . GLN A 1 85 ? 12.452 -0.150 -24.505 1.00 75.06 85 GLN A N 1
ATOM 601 C CA . GLN A 1 85 ? 12.655 -1.284 -23.596 1.00 75.06 85 GLN A CA 1
ATOM 602 C C . GLN A 1 85 ? 13.161 -0.838 -22.218 1.00 75.06 85 GLN A C 1
ATOM 604 O O . GLN A 1 85 ? 12.610 -1.264 -21.198 1.00 75.06 85 GLN A O 1
ATOM 609 N N . ILE A 1 86 ? 14.130 0.084 -22.174 1.00 76.31 86 ILE A N 1
ATOM 610 C CA . ILE A 1 86 ? 14.644 0.653 -20.917 1.00 76.31 86 ILE A CA 1
ATOM 611 C C . ILE A 1 86 ? 13.529 1.409 -20.175 1.00 76.31 86 ILE A C 1
ATOM 613 O O . ILE A 1 86 ? 13.327 1.222 -18.970 1.00 76.31 86 ILE A O 1
ATOM 617 N N . GLY A 1 87 ? 12.749 2.223 -20.895 1.00 77.69 87 GLY A N 1
ATOM 618 C CA . GLY A 1 87 ? 11.622 2.961 -20.323 1.00 77.69 87 GLY A CA 1
ATOM 619 C C . GLY A 1 87 ? 10.524 2.048 -19.765 1.00 77.69 87 GLY A C 1
ATOM 620 O O . GLY A 1 87 ? 9.975 2.312 -18.689 1.00 77.69 87 GLY A O 1
ATOM 621 N N . ARG A 1 88 ? 10.230 0.939 -20.454 1.00 79.75 88 ARG A N 1
ATOM 622 C CA . ARG A 1 88 ? 9.199 -0.025 -20.050 1.00 79.75 88 ARG A CA 1
ATOM 623 C C . ARG A 1 88 ? 9.553 -0.747 -18.751 1.00 79.75 88 ARG A C 1
ATOM 625 O O . ARG A 1 88 ? 8.702 -0.814 -17.863 1.00 79.75 88 ARG A O 1
ATOM 632 N N . ALA A 1 89 ? 10.795 -1.205 -18.594 1.00 71.62 89 ALA A N 1
ATOM 633 C CA . ALA A 1 89 ? 11.252 -1.860 -17.364 1.00 71.62 89 ALA A CA 1
ATOM 634 C C . ALA A 1 89 ? 11.118 -0.934 -16.138 1.00 71.62 89 ALA A C 1
ATOM 636 O O . ALA A 1 89 ? 10.600 -1.328 -15.087 1.00 71.62 89 ALA A O 1
ATOM 637 N N . GLY A 1 90 ? 11.491 0.342 -16.290 1.00 75.38 90 GLY A N 1
ATOM 638 C CA . GLY A 1 90 ? 11.311 1.352 -15.246 1.00 75.38 90 GLY A CA 1
ATOM 639 C C . GLY A 1 90 ? 9.837 1.625 -14.917 1.00 75.38 90 GLY A C 1
ATOM 640 O O . GLY A 1 90 ? 9.475 1.777 -13.746 1.00 75.38 90 GLY A O 1
ATOM 641 N N . ALA A 1 91 ? 8.967 1.667 -15.929 1.00 78.38 91 ALA A N 1
ATOM 642 C CA . ALA A 1 91 ? 7.535 1.890 -15.749 1.00 78.38 91 ALA A CA 1
ATOM 643 C C . ALA A 1 91 ? 6.838 0.713 -15.045 1.00 78.38 91 ALA A C 1
ATOM 645 O O . ALA A 1 91 ? 6.045 0.938 -14.127 1.00 78.38 91 ALA A O 1
ATOM 646 N N . GLU A 1 92 ? 7.148 -0.528 -15.424 1.00 78.44 92 GLU A N 1
ATOM 647 C CA . GLU A 1 92 ? 6.615 -1.731 -14.775 1.00 78.44 92 GLU A CA 1
ATOM 648 C C . GLU A 1 92 ? 7.060 -1.818 -13.309 1.00 78.44 92 GLU A C 1
ATOM 650 O O . GLU A 1 92 ? 6.225 -2.055 -12.433 1.00 78.44 92 GLU A O 1
ATOM 655 N N . ARG A 1 93 ? 8.324 -1.491 -13.000 1.00 74.44 93 ARG A N 1
ATOM 656 C CA . ARG A 1 93 ? 8.820 -1.416 -11.614 1.00 74.44 93 ARG A CA 1
ATOM 657 C C . ARG A 1 93 ? 8.075 -0.371 -10.783 1.00 74.44 93 ARG A C 1
ATOM 659 O O . ARG A 1 93 ? 7.617 -0.663 -9.679 1.00 74.44 93 ARG A O 1
ATOM 666 N N . ARG A 1 94 ? 7.895 0.844 -11.319 1.00 78.88 94 ARG A N 1
ATOM 667 C CA . ARG A 1 94 ? 7.118 1.907 -10.651 1.00 78.88 94 ARG A CA 1
ATOM 668 C C . ARG A 1 94 ? 5.664 1.487 -10.428 1.00 78.88 94 ARG A C 1
ATOM 670 O O . ARG A 1 94 ? 5.095 1.827 -9.393 1.00 78.88 94 ARG A O 1
ATOM 677 N N . ARG A 1 95 ? 5.057 0.758 -11.372 1.00 83.25 95 ARG A N 1
ATOM 678 C CA . ARG A 1 95 ? 3.692 0.224 -11.233 1.00 83.25 95 ARG A CA 1
ATOM 679 C C . ARG A 1 95 ? 3.601 -0.816 -10.114 1.00 83.25 95 ARG A C 1
ATOM 681 O O . ARG A 1 95 ? 2.705 -0.682 -9.286 1.00 83.25 95 ARG A O 1
ATOM 688 N N . ARG A 1 96 ? 4.533 -1.775 -10.044 1.00 81.44 96 ARG A N 1
ATOM 689 C CA . ARG A 1 96 ? 4.578 -2.801 -8.982 1.00 81.44 96 ARG A CA 1
ATOM 690 C 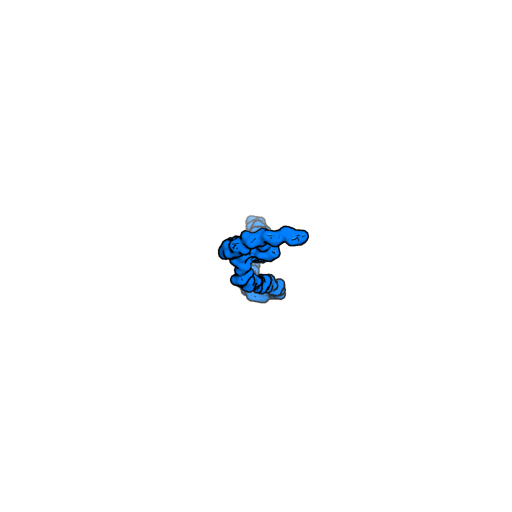C . ARG A 1 96 ? 4.728 -2.177 -7.593 1.00 81.44 96 ARG A C 1
ATOM 692 O O . ARG A 1 96 ? 3.864 -2.381 -6.749 1.00 81.44 96 ARG A O 1
ATOM 699 N N . MET A 1 97 ? 5.704 -1.281 -7.407 1.00 82.12 97 MET A N 1
ATOM 700 C CA . MET A 1 97 ? 5.892 -0.592 -6.119 1.00 82.12 97 MET A CA 1
ATOM 701 C C . MET A 1 97 ? 4.664 0.225 -5.688 1.00 82.12 97 MET A C 1
ATOM 703 O O . MET A 1 97 ? 4.322 0.281 -4.509 1.00 82.12 97 MET A O 1
ATOM 707 N N . ARG A 1 98 ? 3.980 0.892 -6.629 1.00 85.19 98 ARG A N 1
ATOM 708 C CA . ARG A 1 98 ? 2.742 1.627 -6.315 1.00 85.19 98 ARG A CA 1
ATOM 709 C C . ARG A 1 98 ? 1.597 0.691 -5.930 1.00 85.19 98 ARG A C 1
ATOM 711 O O . ARG A 1 98 ? 0.802 1.065 -5.071 1.00 85.19 98 ARG A O 1
ATOM 718 N N . ALA A 1 99 ? 1.498 -0.477 -6.564 1.00 85.81 99 ALA A N 1
ATOM 719 C CA . ALA A 1 99 ? 0.480 -1.471 -6.243 1.00 85.81 99 ALA A CA 1
ATOM 720 C C . ALA A 1 99 ? 0.665 -2.004 -4.814 1.00 85.81 99 ALA A C 1
ATOM 722 O O . ALA A 1 99 ? -0.261 -1.887 -4.015 1.00 85.81 99 ALA A O 1
ATOM 723 N N . GLU A 1 100 ? 1.877 -2.436 -4.459 1.00 85.38 100 GLU A N 1
ATOM 724 C CA . GLU A 1 100 ? 2.211 -2.927 -3.111 1.00 85.38 100 GLU A CA 1
ATOM 725 C C . GLU A 1 100 ? 1.931 -1.878 -2.026 1.00 85.38 100 GLU A C 1
ATOM 727 O O . GLU A 1 100 ? 1.260 -2.159 -1.032 1.00 85.38 100 GLU A O 1
ATOM 732 N N . ARG A 1 101 ? 2.356 -0.624 -2.249 1.00 86.38 101 ARG A N 1
ATOM 733 C CA . ARG A 1 101 ? 2.062 0.488 -1.327 1.00 86.38 101 ARG A CA 1
ATOM 734 C C . ARG A 1 101 ? 0.562 0.683 -1.123 1.00 86.38 101 ARG A C 1
ATOM 736 O O . ARG A 1 101 ? 0.117 0.915 -0.002 1.00 86.38 101 ARG A O 1
ATOM 743 N N . ARG A 1 102 ? -0.225 0.622 -2.199 1.00 88.50 102 ARG A N 1
ATOM 744 C CA . ARG A 1 102 ? -1.679 0.810 -2.132 1.00 88.50 102 ARG A CA 1
ATOM 745 C C . ARG A 1 102 ? -2.350 -0.304 -1.338 1.00 88.50 102 ARG A C 1
ATOM 747 O O . ARG A 1 102 ? -3.244 -0.016 -0.544 1.00 88.50 102 ARG A O 1
ATOM 754 N N . ASP A 1 103 ? -1.934 -1.544 -1.549 1.00 87.94 103 ASP A N 1
ATOM 755 C CA . ASP A 1 103 ? -2.525 -2.689 -0.864 1.00 87.94 103 ASP A CA 1
ATOM 756 C C . ASP A 1 103 ? -2.167 -2.679 0.630 1.00 87.94 103 ASP A C 1
ATOM 758 O O . ASP A 1 103 ? -3.048 -2.877 1.469 1.00 87.94 103 ASP A O 1
ATOM 762 N N . TYR A 1 104 ? -0.940 -2.283 0.984 1.00 86.56 104 TYR A N 1
ATOM 763 C CA . TYR A 1 104 ? -0.553 -2.090 2.383 1.00 86.56 104 TYR A CA 1
ATOM 764 C C . TYR A 1 104 ? -1.327 -0.951 3.068 1.00 86.56 104 TYR A C 1
ATOM 766 O O . TYR A 1 104 ? -1.849 -1.111 4.172 1.00 86.56 104 TYR A O 1
ATOM 774 N N . LEU A 1 105 ? -1.496 0.195 2.401 1.00 89.69 105 LEU A N 1
ATOM 775 C CA . LEU A 1 105 ? -2.313 1.288 2.943 1.00 89.69 105 LEU A CA 1
ATOM 776 C C . LEU A 1 105 ? -3.781 0.876 3.126 1.00 89.69 105 LEU A C 1
ATOM 778 O O . LEU A 1 105 ? -4.435 1.314 4.076 1.00 89.69 105 LEU A O 1
ATOM 782 N N . ARG A 1 106 ? -4.306 0.010 2.252 1.00 91.56 106 ARG A N 1
ATOM 783 C CA . ARG A 1 106 ? -5.650 -0.558 2.401 1.00 91.56 106 ARG A CA 1
ATOM 784 C C . ARG A 1 106 ? -5.739 -1.465 3.631 1.00 91.56 106 ARG A C 1
ATOM 786 O O . ARG A 1 106 ? -6.701 -1.331 4.388 1.00 91.56 106 ARG A O 1
ATOM 793 N N . TYR A 1 107 ? -4.736 -2.314 3.858 1.00 89.19 107 TYR A N 1
ATOM 794 C CA . TYR A 1 107 ? -4.626 -3.140 5.063 1.00 89.19 107 TYR A CA 1
ATOM 795 C C . TYR A 1 107 ? -4.642 -2.283 6.340 1.00 89.19 107 TYR A C 1
ATOM 797 O O . TYR A 1 107 ? -5.477 -2.497 7.223 1.00 89.19 107 TYR A O 1
ATOM 805 N N . LEU A 1 108 ? -3.819 -1.228 6.395 1.00 90.31 108 LEU A N 1
ATOM 806 C CA . LEU A 1 108 ? -3.798 -0.293 7.526 1.00 90.31 108 LEU A CA 1
ATOM 807 C C . LEU A 1 108 ? -5.149 0.401 7.744 1.00 90.31 108 LEU A C 1
ATOM 809 O O . LEU A 1 108 ? -5.602 0.558 8.879 1.00 90.31 108 LEU A O 1
ATOM 813 N N . ALA A 1 109 ? -5.837 0.791 6.669 1.00 91.75 109 ALA A N 1
ATOM 814 C CA . ALA A 1 109 ? -7.155 1.412 6.767 1.00 91.75 109 ALA A CA 1
ATOM 815 C C . ALA A 1 109 ? -8.232 0.456 7.316 1.00 91.75 109 ALA A C 1
ATOM 817 O O . ALA A 1 109 ? -9.166 0.914 7.982 1.00 91.75 109 ALA A O 1
ATOM 818 N N . GLN A 1 110 ? -8.126 -0.848 7.043 1.00 90.75 110 GLN A N 1
ATOM 819 C CA . GLN A 1 110 ? -9.015 -1.869 7.603 1.00 90.75 110 GLN A CA 1
ATOM 820 C C . GLN A 1 110 ? -8.718 -2.111 9.086 1.00 90.75 110 GLN A C 1
ATOM 822 O O . GLN A 1 110 ? -9.636 -2.041 9.904 1.00 90.75 110 GLN A O 1
ATOM 827 N N . LYS A 1 111 ? -7.442 -2.286 9.451 1.00 89.50 111 LYS A N 1
ATOM 828 C CA . LYS A 1 111 ? -7.015 -2.444 10.852 1.00 89.50 111 LYS A CA 1
ATOM 829 C C . LYS A 1 111 ? -7.403 -1.238 11.709 1.00 89.50 111 LYS A C 1
ATOM 831 O O . LYS A 1 111 ? -7.930 -1.401 12.804 1.00 89.50 111 LYS A O 1
ATOM 836 N N . ARG A 1 112 ? -7.275 -0.017 11.175 1.00 91.81 112 ARG A N 1
ATOM 837 C CA . ARG A 1 112 ? -7.725 1.211 11.854 1.00 91.81 112 ARG A CA 1
ATOM 838 C C . ARG A 1 112 ? -9.232 1.225 12.127 1.00 91.81 112 ARG A C 1
ATOM 840 O O . ARG A 1 112 ? -9.652 1.739 13.159 1.00 91.81 112 ARG A O 1
ATOM 847 N N . ARG A 1 113 ? -10.053 0.699 11.211 1.00 91.94 113 ARG A N 1
ATOM 848 C CA . ARG A 1 113 ? -11.507 0.593 11.421 1.00 91.94 113 ARG A CA 1
ATOM 849 C C . ARG A 1 113 ? -11.839 -0.409 12.524 1.00 91.94 113 ARG A C 1
ATOM 851 O O . ARG A 1 113 ? -12.623 -0.067 13.400 1.00 91.94 113 ARG A O 1
ATOM 858 N N . GLN A 1 114 ? -11.188 -1.572 12.521 1.00 88.12 114 GLN A N 1
ATOM 859 C CA . GLN A 1 114 ? -11.342 -2.584 13.574 1.00 88.12 114 GLN A CA 1
ATOM 860 C C . GLN A 1 114 ? -10.962 -2.027 14.953 1.00 88.12 114 GLN A C 1
ATOM 8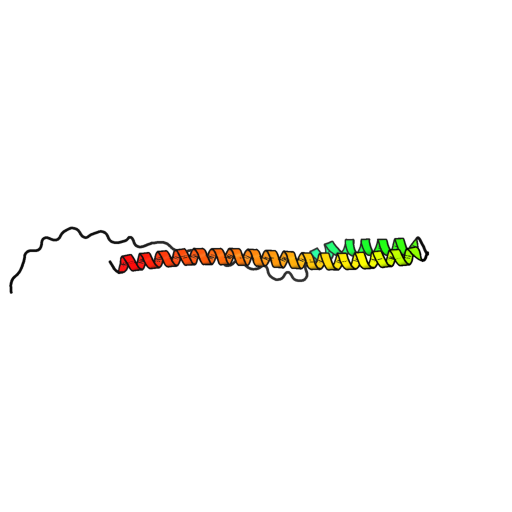62 O O . GLN A 1 114 ? -11.742 -2.134 15.893 1.00 88.12 114 GLN A O 1
ATOM 867 N N . ALA A 1 115 ? -9.817 -1.345 15.058 1.00 89.06 115 ALA A N 1
ATOM 868 C CA . ALA A 1 115 ? -9.372 -0.737 16.312 1.00 89.06 115 ALA A CA 1
ATOM 869 C C . ALA A 1 115 ? -10.352 0.330 16.835 1.00 89.06 115 ALA A C 1
ATOM 871 O O . ALA A 1 115 ? -10.629 0.382 18.029 1.00 89.06 115 ALA A O 1
ATOM 872 N N . ARG A 1 116 ? -10.918 1.163 15.949 1.00 91.38 116 ARG A N 1
ATOM 873 C CA . ARG A 1 116 ? -11.928 2.162 16.342 1.00 91.38 116 ARG A CA 1
ATOM 874 C C . ARG A 1 116 ? -13.223 1.523 16.838 1.00 91.38 116 ARG A C 1
ATOM 876 O O . ARG A 1 116 ? -13.764 1.987 17.830 1.00 91.38 116 ARG A O 1
ATOM 883 N N . GLN A 1 117 ? -13.694 0.463 16.183 1.00 89.94 117 GLN A N 1
ATOM 884 C CA . GLN A 1 117 ? -14.887 -0.268 16.623 1.00 89.94 117 GLN A CA 1
ATOM 885 C C . GLN A 1 117 ? -14.677 -0.918 17.995 1.00 89.94 117 GLN A C 1
ATOM 887 O O . GLN A 1 117 ? -15.536 -0.790 18.863 1.00 89.94 117 GLN A O 1
ATOM 892 N N . ALA A 1 118 ? -13.516 -1.543 18.217 1.00 88.19 118 ALA A N 1
ATOM 893 C CA . ALA A 1 118 ? -13.162 -2.098 19.520 1.00 88.19 118 ALA A CA 1
ATOM 894 C C . ALA A 1 118 ? -13.108 -1.008 20.606 1.00 88.19 118 ALA A C 1
ATOM 896 O O . ALA A 1 118 ? -13.648 -1.194 21.692 1.00 88.19 118 ALA A O 1
ATOM 897 N N . ALA A 1 119 ? -12.533 0.161 20.301 1.00 88.06 119 ALA A N 1
ATOM 898 C CA . ALA A 1 119 ? -12.493 1.287 21.232 1.00 88.06 119 ALA A CA 1
ATOM 899 C C . ALA A 1 119 ? -13.895 1.824 21.583 1.00 88.06 119 ALA A C 1
ATOM 901 O O . ALA A 1 119 ? -14.153 2.156 22.739 1.00 88.06 119 ALA A O 1
ATOM 902 N N . GLU A 1 120 ? -14.820 1.893 20.619 1.00 90.31 120 GLU A N 1
ATOM 903 C CA . GLU A 1 120 ? -16.208 2.290 20.899 1.00 90.31 120 GLU A CA 1
ATOM 904 C C . GLU A 1 120 ? -16.945 1.265 21.764 1.00 90.31 120 GLU A C 1
ATOM 906 O O . GLU A 1 120 ? -17.647 1.656 22.695 1.00 90.31 120 GLU A O 1
ATOM 911 N N . GLN A 1 121 ? -16.740 -0.033 21.522 1.00 87.19 121 GLN A N 1
ATOM 912 C CA . GLN A 1 121 ? -17.298 -1.101 22.358 1.00 87.19 121 GLN A CA 1
ATOM 913 C C . GLN A 1 121 ? -16.745 -1.053 23.789 1.00 87.19 121 GLN A C 1
ATOM 915 O O . GLN A 1 121 ? -17.517 -1.129 24.742 1.00 87.19 121 GLN A O 1
ATOM 920 N N . GLN A 1 122 ? -15.433 -0.840 23.954 1.00 87.06 122 GLN A N 1
ATOM 921 C CA . GLN A 1 122 ? -14.821 -0.633 25.273 1.00 87.06 122 GLN A CA 1
ATOM 922 C C . GLN A 1 122 ? -15.415 0.585 25.978 1.00 87.06 122 GLN A C 1
ATOM 924 O O . GLN A 1 122 ? -15.775 0.509 27.149 1.00 87.06 122 GLN A O 1
ATOM 929 N N . ARG A 1 123 ? -15.574 1.705 25.264 1.00 88.88 123 ARG A N 1
ATOM 930 C CA . ARG A 1 123 ? -16.187 2.911 25.825 1.00 88.88 123 ARG A CA 1
ATOM 931 C C . ARG A 1 123 ? -17.637 2.669 26.249 1.00 88.88 123 ARG A C 1
ATOM 933 O O . ARG A 1 123 ? -18.024 3.142 27.310 1.00 88.88 123 ARG A O 1
ATOM 940 N N . ALA A 1 124 ? -18.424 1.947 25.455 1.00 88.88 124 ALA A N 1
ATOM 941 C CA . ALA A 1 124 ? -19.809 1.620 25.790 1.00 88.88 124 ALA A CA 1
ATOM 942 C C . ALA A 1 124 ? -19.907 0.721 27.033 1.00 88.88 124 ALA A C 1
ATOM 944 O O . ALA A 1 124 ? -20.753 0.965 27.885 1.00 88.88 124 ALA A O 1
ATOM 945 N N . ALA A 1 125 ? -19.020 -0.268 27.162 1.00 86.81 125 ALA A N 1
ATOM 946 C CA . ALA A 1 125 ? -18.961 -1.144 28.330 1.00 86.81 125 ALA A CA 1
ATOM 947 C C . ALA A 1 125 ? -18.515 -0.408 29.607 1.00 86.81 125 ALA A C 1
ATOM 949 O O . ALA A 1 125 ? -19.038 -0.680 30.680 1.00 86.81 125 ALA A O 1
ATOM 950 N N . LEU A 1 126 ? -17.569 0.534 29.498 1.00 86.38 126 LEU A N 1
ATOM 951 C CA . LEU A 1 126 ? -17.066 1.313 30.639 1.00 86.38 126 LEU A CA 1
ATOM 952 C C . LEU A 1 126 ? -18.031 2.408 31.117 1.00 86.38 126 LEU A C 1
ATOM 954 O O . LEU A 1 126 ? -17.922 2.853 32.256 1.00 86.38 126 LEU A O 1
ATOM 958 N N . LEU A 1 127 ? -18.921 2.888 30.243 1.00 88.25 127 LEU A N 1
ATOM 959 C CA . LEU A 1 127 ? -19.916 3.917 30.567 1.00 88.25 127 LEU A CA 1
ATOM 960 C C . LEU A 1 127 ? -21.266 3.344 31.035 1.00 88.25 127 LEU A C 1
ATOM 962 O O . LEU A 1 127 ? -22.166 4.129 31.334 1.00 88.25 127 LEU A O 1
ATOM 966 N N . TRP A 1 128 ? -21.412 2.017 31.070 1.00 82.12 128 TRP A N 1
ATOM 967 C CA . TRP A 1 128 ? -22.590 1.301 31.568 1.00 82.12 128 TRP A CA 1
ATOM 968 C C . TRP A 1 128 ? -22.535 1.093 33.087 1.00 82.12 128 TRP A C 1
ATOM 970 O O . TRP A 1 128 ? -23.564 1.338 33.760 1.00 82.12 128 TRP A O 1
#

Radius of gyration: 35.02 Å; chains: 1; bounding box: 67×20×112 Å

Foldseek 3Di:
DDDDDDDDDDDDDFQDQDDDDLDDDDQPDPPPPPDPVVVVVVVCVVVVVVLVVVLVVLCVPDPDPVSVVVSVVSVVVVVVVVVVVVVVVVVVSVVVVVVSVVVSVVVVVVSVVVVVVSVVSNVRRVVD

Sequence (128 aa):
MSTVVAKRSPRAEGPQLPEGQVELAEPPVLGEPASADFGSALMYLPMALGSGAMVLMFSMRSAGPTTYMMSGMMGVAMVSMTLTQIGRAGAERRRRMRAERRDYLRYLAQKRRQARQAAEQQRAALLW